Protein AF-R0AKE8-F1 (afdb_monomer)

Sequence (59 aa):
MRRLSKALIEQEQNETSVAICRAMAMHDQCRVDVLQYHFSRLELILAYINEKADDIPSI

Radius of gyration: 12.77 Å; Cα contacts (8 Å, |Δi|>4): 31; chains: 1; bounding box: 30×17×33 Å

Foldseek 3Di:
DDDDDPVVVVVLVVQLVVLLVVLVVDDDPVSVVSNVVSVVQVVLVVCVVVVVDDDRDDD

Mean predicted aligned error: 4.41 Å

Nearest PDB structures (foldseek):
  7upq-assembly1_C  TM=7.608E-01  e=5.407E+00  synthetic construct
  6ptg-assembly3_B  TM=6.783E-01  e=8.650E+00  Chlamydia trachomatis

pLDDT: mean 87.95, std 6.85, range [58.91, 94.56]

Structure (mmCIF, N/CA/C/O backbone):
data_AF-R0AKE8-F1
#
_entry.id   AF-R0AKE8-F1
#
loop_
_atom_site.group_PDB
_atom_site.id
_atom_site.type_symbol
_atom_site.label_atom_id
_atom_site.label_alt_id
_atom_site.label_comp_id
_atom_site.label_asym_id
_atom_site.label_entity_id
_atom_site.label_seq_id
_atom_site.pdbx_PDB_ins_code
_atom_site.Cartn_x
_atom_site.Cartn_y
_atom_site.Cartn_z
_atom_site.occupancy
_atom_site.B_iso_or_equiv
_atom_site.auth_seq_id
_atom_site.auth_comp_id
_atom_site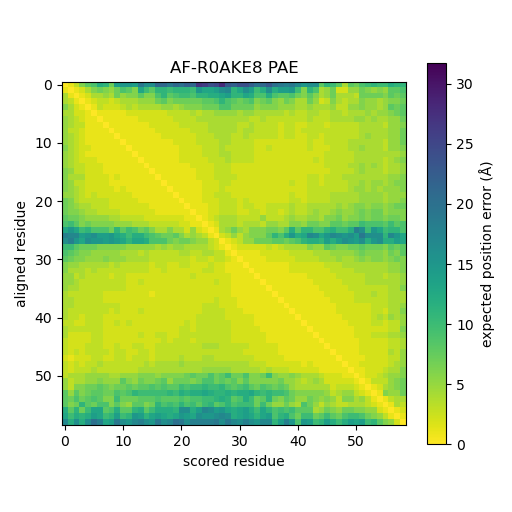.auth_asym_id
_atom_site.auth_atom_id
_atom_site.pdbx_PDB_model_num
ATOM 1 N N . MET A 1 1 ? -15.812 4.646 11.915 1.00 72.62 1 MET A N 1
ATOM 2 C CA . MET A 1 1 ? -14.448 4.524 11.361 1.00 72.62 1 MET A CA 1
ATOM 3 C C . MET A 1 1 ? -13.634 3.568 12.212 1.00 72.62 1 MET A C 1
ATOM 5 O O . MET A 1 1 ? -13.529 3.792 13.420 1.00 72.62 1 MET A O 1
ATOM 9 N N . ARG A 1 2 ? -13.009 2.559 11.596 1.00 80.81 2 ARG A N 1
ATOM 10 C CA . ARG A 1 2 ? -12.049 1.681 12.285 1.00 80.81 2 ARG A CA 1
ATOM 11 C C . ARG A 1 2 ? -10.721 2.401 12.498 1.00 80.81 2 ARG A C 1
ATOM 13 O O . ARG A 1 2 ? -10.309 3.234 11.692 1.00 80.81 2 ARG A O 1
ATOM 20 N N . ARG A 1 3 ? -10.054 2.082 13.608 1.00 81.56 3 ARG A N 1
ATOM 21 C CA . ARG A 1 3 ? -8.736 2.626 13.945 1.00 81.56 3 ARG A CA 1
ATOM 22 C C . ARG A 1 3 ? -7.660 1.604 13.621 1.00 81.56 3 ARG A C 1
ATOM 24 O O . ARG A 1 3 ? -7.674 0.508 14.168 1.00 81.56 3 ARG A O 1
ATOM 31 N N . LEU A 1 4 ? -6.716 2.001 12.778 1.00 84.88 4 LEU A N 1
ATOM 32 C CA . LEU A 1 4 ? -5.469 1.273 12.576 1.00 84.88 4 LEU A CA 1
ATOM 33 C C . LEU A 1 4 ? -4.402 1.783 13.539 1.00 84.88 4 LEU A C 1
ATOM 35 O O . LEU A 1 4 ? -4.465 2.921 14.018 1.00 84.88 4 LEU A O 1
ATOM 39 N N . SER A 1 5 ? -3.419 0.933 13.831 1.00 89.12 5 SER A N 1
ATOM 40 C CA . SER A 1 5 ? -2.270 1.363 14.616 1.00 89.12 5 SER A CA 1
ATOM 41 C C . SER A 1 5 ? -1.480 2.404 13.822 1.00 89.12 5 SER A C 1
ATOM 43 O O . SER A 1 5 ? -1.322 2.305 12.604 1.00 89.12 5 SER A O 1
ATOM 45 N N . LYS A 1 6 ? -0.966 3.415 14.526 1.00 87.88 6 LYS A N 1
ATOM 46 C CA . LYS A 1 6 ? -0.111 4.439 13.919 1.00 87.88 6 LYS A CA 1
ATOM 47 C C . LYS A 1 6 ? 1.099 3.804 13.217 1.00 87.88 6 LYS A C 1
ATOM 49 O O . LYS A 1 6 ? 1.416 4.193 12.103 1.00 87.88 6 LYS A O 1
ATOM 54 N N . ALA A 1 7 ? 1.690 2.783 13.841 1.00 89.44 7 ALA A N 1
ATOM 55 C CA . ALA A 1 7 ? 2.823 2.041 13.296 1.00 89.44 7 ALA A CA 1
ATOM 56 C C . ALA A 1 7 ? 2.510 1.385 11.940 1.00 89.44 7 ALA A C 1
ATOM 58 O O . ALA A 1 7 ? 3.330 1.466 11.034 1.00 89.44 7 ALA A O 1
ATOM 59 N N . LEU A 1 8 ? 1.319 0.792 11.776 1.00 87.88 8 LEU A N 1
ATOM 60 C CA . LEU A 1 8 ? 0.911 0.192 10.503 1.00 87.88 8 LEU A CA 1
ATOM 61 C C . LEU A 1 8 ? 0.782 1.259 9.409 1.00 87.88 8 LEU A C 1
ATOM 63 O O . LEU A 1 8 ? 1.297 1.081 8.315 1.00 87.88 8 LEU A O 1
ATOM 67 N N . ILE A 1 9 ? 0.131 2.387 9.707 1.00 88.06 9 ILE A N 1
ATOM 68 C CA . ILE A 1 9 ? -0.043 3.475 8.729 1.00 88.06 9 ILE A CA 1
ATOM 69 C C . ILE A 1 9 ? 1.317 4.036 8.296 1.00 88.06 9 ILE A C 1
ATOM 71 O O . ILE A 1 9 ? 1.545 4.248 7.108 1.00 88.06 9 ILE A O 1
ATOM 75 N N . GLU A 1 1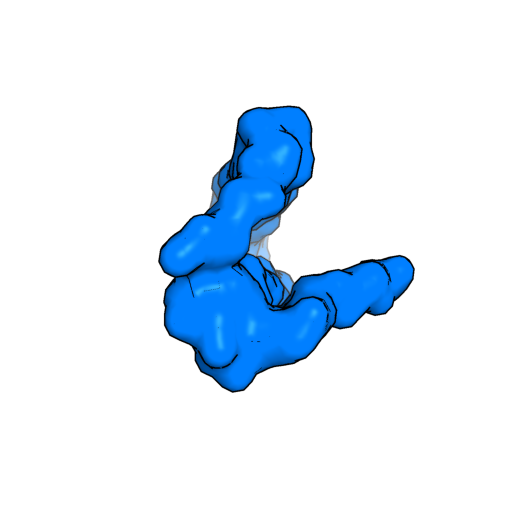0 ? 2.221 4.265 9.250 1.00 92.50 10 GLU A N 1
ATOM 76 C CA . GLU A 1 10 ? 3.573 4.757 8.968 1.00 92.50 10 GLU A CA 1
ATOM 77 C C . GLU A 1 10 ? 4.378 3.755 8.132 1.00 92.50 10 GLU A C 1
ATOM 79 O O . GLU A 1 10 ? 5.075 4.158 7.200 1.00 92.50 10 GLU A O 1
ATOM 84 N N . GLN A 1 11 ? 4.246 2.456 8.411 1.00 91.56 11 GLN A N 1
ATOM 85 C CA . GLN A 1 11 ? 4.874 1.402 7.621 1.00 91.56 11 GLN A CA 1
ATOM 86 C C . GLN A 1 11 ? 4.363 1.403 6.173 1.00 91.56 11 GLN A C 1
ATOM 88 O O . GLN A 1 11 ? 5.167 1.506 5.249 1.00 91.56 11 GLN A O 1
ATOM 93 N N . GLU A 1 12 ? 3.045 1.361 5.966 1.00 91.94 12 GLU A N 1
ATOM 94 C CA . GLU A 1 12 ? 2.425 1.339 4.632 1.00 91.94 12 GLU A CA 1
ATOM 95 C C . GLU A 1 12 ? 2.7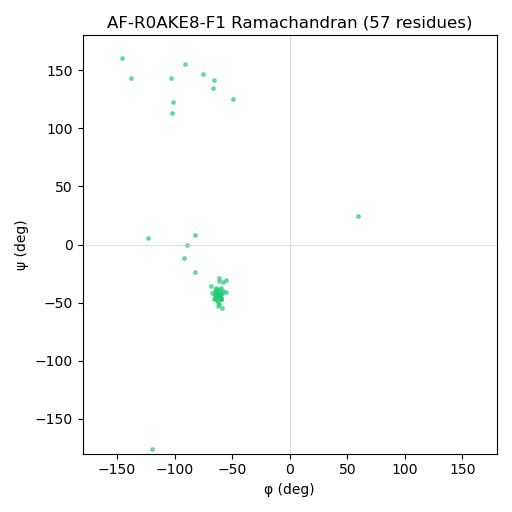77 2.588 3.815 1.00 91.94 12 GLU A C 1
ATOM 97 O O . GLU A 1 12 ? 3.067 2.512 2.616 1.00 91.94 12 GLU A O 1
ATOM 102 N N . GLN A 1 13 ? 2.811 3.752 4.472 1.00 91.38 13 GLN A N 1
ATOM 103 C CA . GLN A 1 13 ? 3.245 5.002 3.857 1.00 91.38 13 GLN A CA 1
ATOM 104 C C . GLN A 1 13 ? 4.717 4.936 3.433 1.00 91.38 13 GLN A C 1
ATOM 106 O O . GLN A 1 13 ? 5.053 5.339 2.317 1.00 91.38 13 GLN A O 1
ATOM 111 N N . ASN A 1 14 ? 5.595 4.439 4.306 1.00 94.56 14 ASN A N 1
ATOM 112 C CA . ASN A 1 14 ? 7.023 4.344 4.026 1.00 94.56 14 ASN A CA 1
ATOM 113 C C . ASN A 1 14 ? 7.312 3.355 2.887 1.00 94.56 14 ASN A C 1
ATOM 115 O O . ASN A 1 14 ? 8.032 3.691 1.948 1.00 94.56 14 ASN A O 1
ATOM 119 N N . GLU A 1 15 ? 6.708 2.167 2.924 1.00 93.38 15 GLU A N 1
ATOM 120 C CA . GLU A 1 15 ? 6.853 1.150 1.878 1.00 93.38 15 GLU A CA 1
ATOM 121 C C . GLU A 1 15 ? 6.351 1.659 0.524 1.00 93.38 15 GLU A C 1
ATOM 123 O O . GLU A 1 15 ? 7.056 1.549 -0.481 1.00 93.38 15 GLU A O 1
ATOM 128 N N . THR A 1 16 ? 5.181 2.303 0.506 1.00 93.88 16 THR A N 1
ATOM 129 C CA . THR A 1 16 ? 4.619 2.887 -0.718 1.00 93.88 16 THR A CA 1
ATOM 130 C C . THR A 1 16 ? 5.493 4.014 -1.267 1.00 93.88 16 THR A C 1
ATOM 132 O O . THR A 1 16 ? 5.740 4.074 -2.470 1.00 93.88 16 THR A O 1
ATOM 135 N N . SER A 1 17 ? 6.020 4.884 -0.401 1.00 93.88 17 SER A N 1
ATOM 136 C CA . SER A 1 17 ? 6.940 5.955 -0.802 1.00 93.88 17 SER A CA 1
ATOM 137 C C . SER A 1 17 ? 8.210 5.398 -1.456 1.00 93.88 17 SER A C 1
ATOM 139 O O . SER A 1 17 ? 8.598 5.823 -2.547 1.00 93.88 17 SER A O 1
ATOM 141 N N . VAL A 1 18 ? 8.826 4.379 -0.844 1.00 94.00 18 VAL A N 1
ATOM 142 C CA . VAL A 1 18 ? 10.008 3.704 -1.401 1.00 94.00 18 VAL A CA 1
ATOM 143 C C . VAL A 1 18 ? 9.692 3.056 -2.749 1.00 94.00 18 VAL A C 1
ATOM 145 O O . VAL A 1 18 ? 10.492 3.167 -3.680 1.00 94.00 18 VAL A O 1
ATOM 148 N N . ALA A 1 19 ? 8.539 2.401 -2.874 1.00 92.31 19 ALA A N 1
ATOM 149 C CA . ALA A 1 19 ? 8.122 1.762 -4.113 1.00 92.31 19 ALA A CA 1
ATOM 150 C C . ALA A 1 19 ? 7.902 2.769 -5.247 1.00 92.31 19 ALA A C 1
ATOM 152 O O . ALA A 1 19 ? 8.388 2.539 -6.352 1.00 92.31 19 ALA A O 1
ATOM 153 N N . ILE A 1 20 ? 7.270 3.915 -4.971 1.00 91.12 20 ILE A N 1
ATOM 154 C CA . ILE A 1 20 ? 7.127 5.015 -5.937 1.00 91.12 20 ILE A CA 1
ATOM 155 C C . ILE A 1 20 ? 8.504 5.514 -6.383 1.00 91.12 20 ILE A C 1
ATOM 157 O O . ILE A 1 20 ? 8.761 5.635 -7.581 1.00 91.12 20 ILE A O 1
ATOM 161 N N . CYS A 1 21 ? 9.418 5.747 -5.438 1.00 92.44 21 CYS A N 1
ATOM 162 C CA . CYS A 1 21 ? 10.773 6.190 -5.754 1.00 92.44 21 CYS A CA 1
ATOM 163 C C . CYS A 1 21 ? 11.524 5.196 -6.648 1.00 92.44 21 CYS A C 1
ATOM 165 O O . CYS A 1 21 ? 12.172 5.606 -7.610 1.00 92.44 21 CYS A O 1
ATOM 167 N N . ARG A 1 22 ? 11.413 3.891 -6.375 1.00 89.44 22 ARG A N 1
ATOM 168 C CA . ARG A 1 22 ? 12.017 2.840 -7.211 1.00 89.44 22 ARG A CA 1
ATOM 169 C C . ARG A 1 22 ? 11.359 2.756 -8.584 1.00 89.44 22 ARG A C 1
ATOM 171 O O . ARG A 1 22 ? 12.061 2.662 -9.585 1.00 89.44 22 ARG A O 1
ATOM 178 N N . ALA A 1 23 ? 10.034 2.860 -8.636 1.00 91.12 23 ALA A N 1
ATOM 179 C CA . ALA A 1 23 ? 9.251 2.839 -9.863 1.00 91.12 23 ALA A CA 1
ATOM 180 C C . ALA A 1 23 ? 9.665 3.953 -10.841 1.00 91.12 23 ALA A C 1
ATOM 182 O O . ALA A 1 23 ? 9.649 3.732 -12.049 1.00 91.12 23 ALA A O 1
ATOM 183 N N . MET A 1 24 ? 10.103 5.121 -10.357 1.00 88.06 24 MET A N 1
ATOM 184 C CA . MET A 1 24 ? 10.621 6.189 -11.227 1.00 88.06 24 MET A CA 1
ATOM 185 C C . MET A 1 24 ? 11.867 5.778 -12.028 1.00 88.06 24 MET A C 1
ATOM 187 O O . MET A 1 24 ? 12.080 6.296 -13.121 1.00 88.06 24 MET A O 1
ATOM 191 N N . ALA A 1 25 ? 12.672 4.851 -11.504 1.00 88.00 25 ALA A N 1
ATOM 192 C CA . ALA A 1 25 ? 13.863 4.320 -12.168 1.00 88.00 25 ALA A CA 1
ATOM 193 C C . ALA A 1 25 ? 13.572 3.088 -13.049 1.00 88.00 25 ALA A C 1
ATOM 195 O O . ALA A 1 25 ? 14.485 2.540 -13.663 1.00 88.00 25 ALA A O 1
ATOM 196 N N . MET A 1 26 ? 12.317 2.635 -13.106 1.00 88.25 26 MET A N 1
ATOM 197 C CA . MET A 1 26 ? 11.881 1.485 -13.896 1.00 88.25 26 MET A CA 1
ATOM 198 C C . MET A 1 26 ? 11.170 1.963 -15.170 1.00 88.25 26 MET A C 1
ATOM 200 O O . MET A 1 26 ? 10.441 2.959 -15.168 1.00 88.25 26 MET A O 1
ATOM 204 N N . HIS A 1 27 ? 11.363 1.248 -16.277 1.00 80.12 27 HIS A N 1
ATOM 205 C CA . HIS A 1 27 ? 10.819 1.638 -17.587 1.00 80.12 27 HIS A CA 1
ATOM 206 C C . HIS A 1 27 ? 9.930 0.565 -18.230 1.00 80.12 27 HIS A C 1
ATOM 208 O O . HIS A 1 27 ? 9.471 0.751 -19.353 1.00 80.12 27 HIS A O 1
ATOM 214 N N . ASP A 1 28 ? 9.656 -0.528 -17.520 1.00 85.62 28 ASP A N 1
ATOM 215 C CA . ASP A 1 28 ? 8.943 -1.698 -18.028 1.00 85.62 28 ASP A CA 1
ATOM 216 C C . ASP A 1 28 ? 7.647 -1.987 -17.248 1.00 85.62 28 ASP A C 1
ATOM 218 O O . ASP A 1 28 ? 7.235 -1.237 -16.357 1.00 85.62 28 ASP A O 1
ATOM 222 N N . GLN A 1 29 ? 6.989 -3.090 -17.613 1.00 86.31 29 GLN A N 1
ATOM 223 C CA . GLN A 1 29 ? 5.751 -3.568 -16.996 1.00 86.31 29 GLN A CA 1
ATOM 224 C C . GLN A 1 29 ? 5.876 -3.754 -15.475 1.00 86.31 29 GLN A C 1
ATOM 226 O O . GLN A 1 29 ? 4.918 -3.494 -14.751 1.00 86.31 29 GLN A O 1
ATOM 231 N N . CYS A 1 30 ? 7.070 -4.081 -14.973 1.00 86.19 30 CYS A N 1
ATOM 232 C CA . CYS A 1 30 ? 7.311 -4.268 -13.545 1.00 86.19 30 CYS A CA 1
ATOM 233 C C . CYS A 1 30 ? 7.028 -2.978 -12.755 1.00 86.19 30 CYS A C 1
ATOM 235 O O . CYS A 1 30 ? 6.539 -3.028 -11.628 1.00 86.19 30 CYS A O 1
ATOM 237 N N . ARG A 1 31 ? 7.238 -1.799 -13.362 1.00 91.75 31 ARG A N 1
ATOM 238 C CA . ARG A 1 31 ? 6.846 -0.516 -12.759 1.00 91.75 31 ARG A CA 1
ATOM 239 C C . ARG A 1 31 ? 5.343 -0.445 -12.499 1.00 91.75 31 ARG A C 1
ATOM 241 O O . ARG A 1 31 ? 4.922 0.019 -11.442 1.00 91.75 31 ARG A O 1
ATOM 248 N N . VAL A 1 32 ? 4.550 -0.826 -13.500 1.00 90.62 32 VAL A N 1
ATOM 249 C CA . VAL A 1 32 ? 3.086 -0.757 -13.442 1.00 90.62 32 VAL A CA 1
ATOM 250 C C . VAL A 1 32 ? 2.581 -1.712 -12.372 1.00 90.62 32 VAL A C 1
ATOM 252 O O . VAL A 1 32 ? 1.801 -1.294 -11.522 1.00 90.62 32 VAL A O 1
ATOM 255 N N . ASP A 1 33 ? 3.105 -2.936 -12.350 1.00 91.25 33 ASP A N 1
ATOM 256 C CA . ASP A 1 33 ? 2.701 -3.966 -11.395 1.00 91.25 33 ASP A CA 1
ATOM 257 C C . ASP A 1 33 ? 2.991 -3.536 -9.945 1.00 91.25 33 ASP A C 1
ATOM 259 O O . ASP A 1 33 ? 2.123 -3.643 -9.077 1.00 91.25 33 ASP A O 1
ATOM 263 N N . VAL A 1 34 ? 4.174 -2.960 -9.686 1.00 91.12 34 VAL A N 1
ATOM 264 C CA . VAL A 1 34 ? 4.546 -2.428 -8.362 1.00 91.12 34 VAL A CA 1
ATOM 265 C C . VAL A 1 34 ? 3.611 -1.293 -7.940 1.00 91.12 34 VAL A C 1
ATOM 267 O O . VAL A 1 34 ? 3.073 -1.309 -6.833 1.00 91.12 34 VAL A O 1
ATOM 270 N N . LEU A 1 35 ? 3.380 -0.305 -8.807 1.00 91.94 35 LEU A N 1
ATOM 271 C CA . LEU A 1 35 ? 2.509 0.824 -8.468 1.00 91.94 35 LEU A CA 1
ATOM 272 C C . LEU A 1 35 ? 1.058 0.382 -8.248 1.00 91.94 35 LEU A C 1
ATOM 274 O O . LEU A 1 35 ? 0.401 0.860 -7.323 1.00 91.94 35 LEU A O 1
ATOM 278 N N . GLN A 1 36 ? 0.568 -0.549 -9.063 1.00 93.00 36 GLN A N 1
ATOM 279 C CA . GLN A 1 36 ? -0.791 -1.065 -8.965 1.00 93.00 36 GLN A CA 1
ATOM 280 C C . GLN A 1 36 ? -0.998 -1.899 -7.697 1.00 93.00 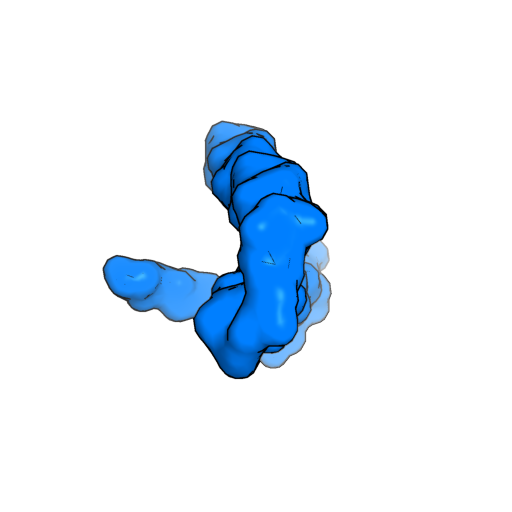36 GLN A C 1
ATOM 282 O O . GLN A 1 36 ? -2.053 -1.794 -7.068 1.00 93.00 36 GLN A O 1
ATOM 287 N N . TYR A 1 37 ? 0.016 -2.657 -7.270 1.00 92.19 37 TYR A N 1
ATOM 288 C CA . TYR A 1 37 ? 0.016 -3.344 -5.980 1.00 92.19 37 TYR A CA 1
ATOM 289 C C . TYR A 1 37 ? -0.146 -2.361 -4.811 1.00 92.19 37 TYR A C 1
ATOM 291 O O . TYR A 1 37 ? -1.083 -2.491 -4.020 1.00 92.19 37 TYR A O 1
ATOM 299 N N . HIS A 1 38 ? 0.715 -1.341 -4.729 1.00 92.81 38 HIS A N 1
ATOM 300 C CA . HIS A 1 38 ? 0.662 -0.366 -3.635 1.00 92.81 38 HIS A CA 1
ATOM 301 C C . HIS A 1 38 ? -0.637 0.450 -3.64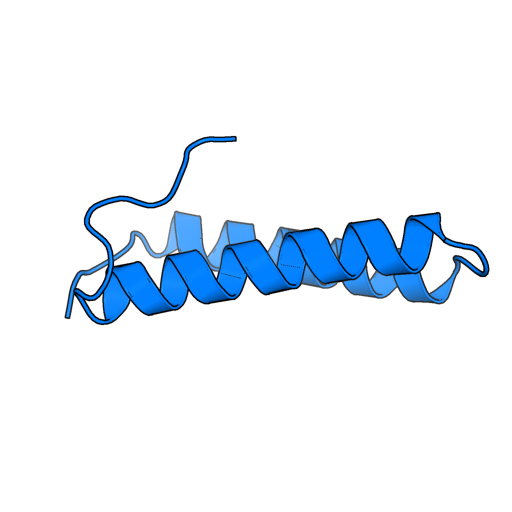7 1.00 92.81 38 HIS A C 1
ATOM 303 O O . HIS A 1 38 ? -1.210 0.708 -2.589 1.00 92.81 38 HIS A O 1
ATOM 309 N N . PHE A 1 39 ? -1.150 0.800 -4.829 1.00 92.19 39 PHE A N 1
ATOM 310 C CA . PHE A 1 39 ? -2.442 1.470 -4.957 1.00 92.19 39 PHE A CA 1
ATOM 311 C C . PHE A 1 39 ? -3.588 0.605 -4.415 1.00 92.19 39 PHE A C 1
ATOM 313 O O . PHE A 1 39 ? -4.334 1.051 -3.544 1.00 92.19 39 PHE A O 1
ATOM 320 N N . SER A 1 40 ? -3.672 -0.654 -4.853 1.00 92.44 40 SER A N 1
ATOM 321 C CA . SER A 1 40 ? -4.716 -1.591 -4.411 1.00 92.44 40 SER A CA 1
ATOM 322 C C . SER A 1 40 ? -4.668 -1.812 -2.897 1.00 92.44 40 SER A C 1
ATOM 324 O O . SER A 1 40 ? -5.700 -1.891 -2.230 1.00 92.44 40 SER A O 1
ATOM 326 N N . ARG A 1 41 ? -3.460 -1.866 -2.323 1.00 91.88 41 ARG A N 1
ATOM 327 C CA . ARG A 1 41 ? -3.280 -2.001 -0.876 1.00 91.88 41 ARG A CA 1
ATOM 328 C C . ARG A 1 41 ? -3.796 -0.781 -0.111 1.00 91.88 41 ARG A C 1
ATOM 330 O O . ARG A 1 41 ? -4.513 -0.950 0.874 1.00 91.88 41 ARG A O 1
ATOM 337 N N . LEU A 1 42 ? -3.513 0.434 -0.583 1.00 91.50 42 LEU A N 1
ATOM 338 C CA . LEU A 1 42 ? -4.061 1.657 0.011 1.00 91.50 42 LEU A CA 1
ATOM 339 C C . LEU A 1 42 ? -5.592 1.719 -0.087 1.00 91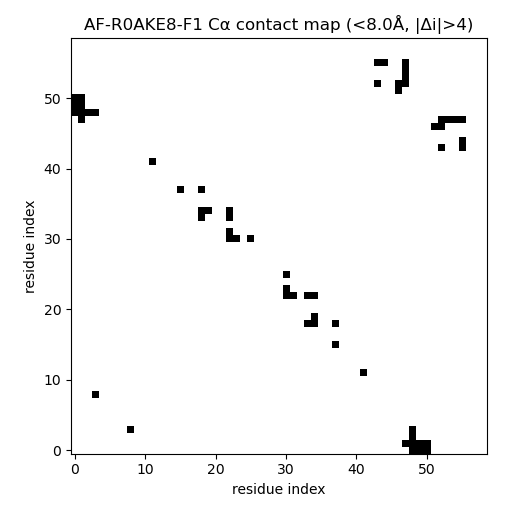.50 42 LEU A C 1
ATOM 341 O O . LEU A 1 42 ? -6.242 2.140 0.870 1.00 91.50 42 LEU A O 1
ATOM 345 N N . GLU A 1 43 ? -6.184 1.266 -1.195 1.00 92.31 43 GLU A N 1
ATOM 346 C CA . GLU A 1 43 ? -7.643 1.190 -1.336 1.00 92.31 43 GLU A CA 1
ATOM 347 C C . GLU A 1 43 ? -8.277 0.238 -0.317 1.00 92.31 43 GLU A C 1
ATOM 349 O O . GLU A 1 43 ? -9.294 0.580 0.288 1.00 92.31 43 GLU A O 1
ATOM 354 N N . LEU A 1 44 ? -7.659 -0.919 -0.062 1.00 91.25 44 LEU A N 1
ATOM 355 C CA . LEU A 1 44 ? -8.126 -1.872 0.950 1.00 91.25 44 LEU A CA 1
ATOM 356 C C . LEU A 1 44 ? -8.036 -1.293 2.366 1.00 91.25 44 LEU A C 1
ATOM 358 O O . LEU A 1 44 ? -8.984 -1.405 3.144 1.00 91.25 44 LEU A O 1
ATOM 362 N N . ILE A 1 45 ? -6.934 -0.612 2.686 1.00 90.62 45 ILE A N 1
ATOM 363 C CA . ILE A 1 45 ? -6.755 0.093 3.964 1.00 90.62 45 ILE A CA 1
ATOM 364 C C . ILE A 1 45 ? -7.847 1.157 4.141 1.00 90.62 45 ILE A C 1
ATOM 366 O O . ILE A 1 45 ? -8.483 1.239 5.195 1.00 90.62 45 ILE A O 1
ATOM 370 N N . LEU A 1 46 ? -8.112 1.953 3.102 1.00 90.06 46 LEU A N 1
ATOM 371 C CA . LEU A 1 46 ? -9.175 2.958 3.115 1.00 90.06 46 LEU A CA 1
ATOM 372 C C . LEU A 1 46 ? -10.562 2.324 3.247 1.00 90.06 46 LEU A C 1
ATOM 374 O O . LEU A 1 46 ? -11.400 2.845 3.986 1.00 90.06 46 LEU A O 1
ATOM 378 N N . ALA A 1 47 ? -10.823 1.211 2.561 1.00 90.94 47 ALA A N 1
ATOM 379 C CA . ALA A 1 47 ? -12.079 0.478 2.669 1.00 90.94 47 ALA A CA 1
ATOM 380 C C . ALA A 1 47 ? -12.294 -0.048 4.094 1.00 90.94 47 ALA A C 1
ATOM 382 O O . ALA A 1 47 ? -13.386 0.109 4.637 1.00 90.94 47 ALA A O 1
ATOM 383 N N . TYR A 1 48 ? -11.249 -0.579 4.730 1.00 90.19 48 TYR A N 1
ATOM 384 C CA . TYR A 1 48 ? -11.292 -1.034 6.117 1.00 90.19 48 TYR A CA 1
ATOM 385 C C . TYR A 1 48 ? -11.574 0.110 7.102 1.00 90.19 48 TYR A C 1
ATOM 387 O O . TYR A 1 48 ? -12.471 0.002 7.940 1.00 90.19 48 TYR A O 1
ATOM 395 N N . ILE A 1 49 ? -10.865 1.242 6.988 1.00 89.62 49 ILE A N 1
ATOM 396 C CA . ILE A 1 49 ? -11.094 2.428 7.840 1.00 89.62 49 ILE A CA 1
ATOM 397 C C . ILE A 1 49 ? -12.542 2.918 7.708 1.00 89.62 49 ILE A C 1
ATOM 399 O O . ILE A 1 49 ? -13.178 3.276 8.707 1.00 89.62 49 ILE A O 1
ATOM 403 N N . ASN A 1 50 ? -13.067 2.895 6.482 1.00 91.19 50 ASN A N 1
ATOM 404 C CA . ASN A 1 50 ? -14.429 3.301 6.152 1.00 91.19 50 ASN A CA 1
ATOM 405 C C . ASN A 1 50 ? -15.486 2.214 6.401 1.00 91.19 50 ASN A C 1
ATOM 407 O O . ASN A 1 50 ? -16.631 2.416 6.006 1.00 91.19 50 ASN A O 1
ATOM 411 N N . GLU A 1 51 ? -15.131 1.089 7.035 1.00 89.31 51 GLU A N 1
ATOM 412 C CA . GLU A 1 51 ? -16.055 -0.012 7.364 1.00 89.31 51 GLU A CA 1
ATOM 413 C C . GLU A 1 51 ? -16.746 -0.633 6.136 1.00 89.31 51 GLU A C 1
ATOM 415 O O . GLU A 1 51 ? -17.815 -1.225 6.239 1.00 89.31 51 GLU A O 1
ATOM 420 N N . LYS A 1 52 ? -16.121 -0.515 4.960 1.00 88.75 52 LYS A N 1
ATOM 421 C CA . LYS A 1 52 ? -16.567 -1.134 3.702 1.00 88.75 52 LYS A CA 1
ATOM 422 C C . LYS A 1 52 ? -15.944 -2.511 3.459 1.00 88.75 52 LYS A C 1
ATOM 424 O O . LYS A 1 52 ? -16.361 -3.203 2.537 1.00 88.75 52 LYS A O 1
ATOM 429 N N . ALA A 1 53 ? -14.936 -2.878 4.246 1.00 85.12 53 ALA A 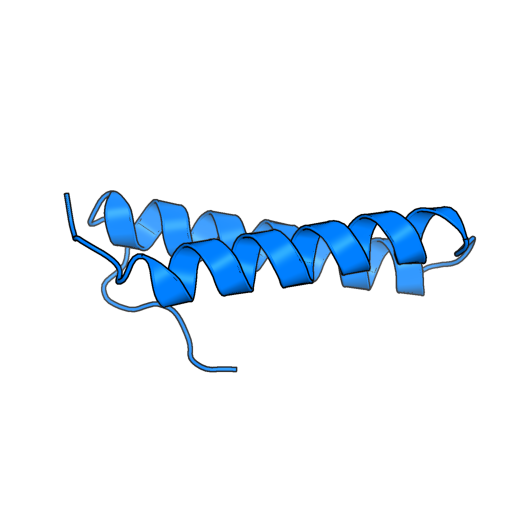N 1
ATOM 430 C CA . ALA A 1 53 ? -14.261 -4.168 4.203 1.00 85.12 53 ALA A CA 1
ATOM 431 C C . ALA A 1 53 ? -14.005 -4.661 5.628 1.00 85.12 53 ALA A C 1
ATOM 433 O O . ALA A 1 53 ? -13.695 -3.859 6.513 1.00 85.12 53 ALA A O 1
ATOM 434 N N . ASP A 1 54 ? -14.124 -5.973 5.838 1.00 82.25 54 ASP A N 1
ATOM 435 C CA . ASP A 1 54 ? -14.008 -6.567 7.169 1.00 82.25 54 ASP A CA 1
ATOM 436 C C . ASP A 1 54 ? -12.575 -6.808 7.622 1.00 82.25 54 ASP A C 1
ATOM 438 O O . ASP A 1 54 ? -12.317 -6.758 8.824 1.00 82.25 54 ASP A O 1
ATOM 442 N N . ASP A 1 55 ? -11.644 -6.941 6.685 1.00 81.25 55 ASP A N 1
ATOM 443 C CA . ASP A 1 55 ? -10.236 -7.165 6.974 1.00 81.25 55 ASP A CA 1
ATOM 444 C C . ASP A 1 55 ? -9.342 -6.479 5.934 1.00 81.25 55 ASP A C 1
ATOM 446 O O . ASP A 1 55 ? -9.786 -6.141 4.833 1.00 81.25 55 ASP A O 1
ATOM 450 N N . ILE A 1 56 ? -8.079 -6.273 6.298 1.00 79.31 56 ILE A N 1
ATOM 451 C CA . ILE A 1 56 ? -7.011 -5.914 5.369 1.00 79.31 56 ILE A CA 1
ATOM 452 C C . ILE A 1 56 ? -6.218 -7.200 5.140 1.00 79.31 56 ILE A C 1
ATOM 454 O O . ILE A 1 56 ? -5.569 -7.658 6.080 1.00 79.3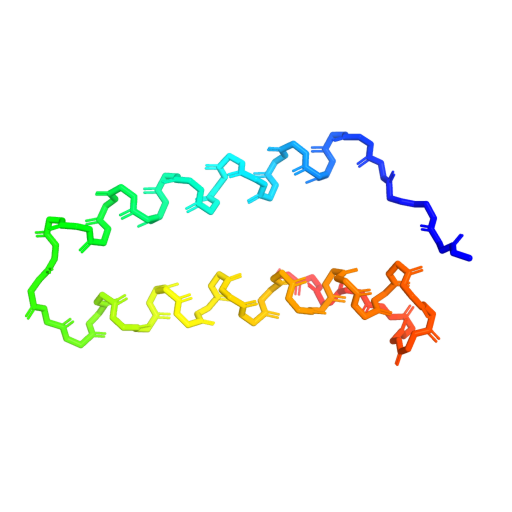1 56 ILE A O 1
ATOM 458 N N . PRO A 1 57 ? -6.230 -7.781 3.927 1.00 71.44 57 PRO A N 1
ATOM 459 C CA . PRO A 1 57 ? -5.485 -8.999 3.643 1.00 71.44 57 PRO A CA 1
ATOM 460 C C . PRO A 1 57 ? -4.033 -8.896 4.124 1.00 71.44 57 PRO A C 1
ATOM 462 O O . PRO A 1 57 ? -3.309 -7.949 3.777 1.00 71.44 57 PRO A O 1
ATOM 465 N N . SER A 1 58 ? -3.625 -9.869 4.940 1.00 65.25 58 SER A N 1
ATOM 466 C CA . SER A 1 58 ? -2.218 -10.100 5.245 1.00 65.25 58 SER A CA 1
ATOM 467 C C . SER A 1 58 ? -1.524 -10.563 3.971 1.00 65.25 58 SER A C 1
ATOM 469 O O . SER A 1 58 ? -2.063 -11.402 3.249 1.00 65.25 58 SER A O 1
ATOM 471 N N . ILE A 1 59 ? -0.357 -9.986 3.709 1.00 58.91 59 ILE A N 1
ATOM 472 C CA . ILE A 1 59 ? 0.520 -10.377 2.602 1.00 58.91 59 ILE A CA 1
ATOM 473 C C . ILE A 1 59 ? 1.026 -11.801 2.839 1.00 58.91 59 ILE A C 1
ATOM 475 O O . ILE A 1 59 ? 1.408 -12.087 3.998 1.00 58.91 59 ILE A O 1
#

S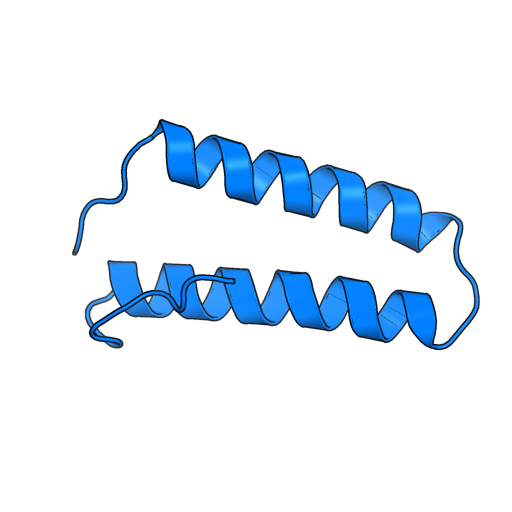econdary structure (DSSP, 8-state):
-PPPPHHHHHHHHHHHHHHHHHHTT--SHHHHHHHHHHHHHHHHHHHHHTTS-S-----

Solvent-accessible surface area (backbone atoms only — not comparable to full-atom values): 3470 Å² total; per-residue (Å²): 119,55,84,75,57,68,67,57,55,52,48,56,50,50,55,44,51,52,49,54,61,52,32,72,78,46,92,55,70,67,30,55,55,54,51,50,50,49,50,54,51,52,51,40,50,52,30,26,31,67,68,73,36,96,64,67,85,81,129

Organism: NCBI:txid997897